Protein AF-A0A7G8EKU3-F1 (afdb_monomer_lite)

Structure (mmCIF, N/CA/C/O backbone):
data_AF-A0A7G8EKU3-F1
#
_entry.id   AF-A0A7G8EKU3-F1
#
loop_
_atom_site.group_PDB
_atom_site.id
_atom_site.type_symbol
_atom_site.label_atom_id
_atom_site.label_alt_id
_atom_site.label_comp_id
_atom_site.label_asym_id
_atom_site.label_entity_id
_atom_site.label_seq_id
_atom_site.pdbx_PDB_ins_code
_atom_site.Cartn_x
_atom_site.Cartn_y
_atom_site.Cartn_z
_atom_site.occupancy
_atom_site.B_iso_or_equiv
_atom_site.auth_seq_id
_atom_site.auth_comp_id
_atom_site.auth_asym_id
_atom_site.auth_atom_id
_atom_site.pdbx_PDB_model_num
ATOM 1 N N . MET A 1 1 ? -9.831 7.837 0.815 1.00 92.62 1 MET A N 1
ATOM 2 C CA . MET A 1 1 ? -8.607 8.660 0.959 1.00 92.62 1 MET A CA 1
ATOM 3 C C . MET A 1 1 ? -7.623 8.245 -0.119 1.00 92.62 1 MET A C 1
ATOM 5 O O . MET A 1 1 ? -7.513 7.055 -0.378 1.00 92.62 1 MET A O 1
ATOM 9 N N . HIS A 1 2 ? -6.931 9.206 -0.727 1.00 96.12 2 HIS A N 1
ATOM 10 C CA . HIS A 1 2 ? -5.869 8.961 -1.703 1.00 96.12 2 HIS A CA 1
ATOM 11 C C . HIS A 1 2 ? -4.555 9.544 -1.174 1.00 96.12 2 HIS A C 1
ATOM 13 O O . HIS A 1 2 ? -4.556 10.628 -0.586 1.00 96.12 2 HIS A O 1
ATOM 19 N N . ALA A 1 3 ? -3.456 8.831 -1.380 1.00 95.38 3 ALA A N 1
ATOM 20 C CA . ALA A 1 3 ? -2.106 9.246 -1.035 1.00 95.38 3 ALA A CA 1
ATOM 21 C C . ALA A 1 3 ? -1.114 8.727 -2.081 1.00 95.38 3 ALA A C 1
ATOM 23 O O . ALA A 1 3 ? -1.378 7.748 -2.769 1.00 95.38 3 ALA A O 1
ATOM 24 N N . THR A 1 4 ? 0.053 9.356 -2.165 1.00 94.25 4 THR A N 1
ATOM 25 C CA . THR A 1 4 ? 1.132 8.932 -3.064 1.00 94.25 4 THR A CA 1
ATOM 26 C C . THR A 1 4 ? 2.330 8.446 -2.265 1.00 94.25 4 THR A C 1
ATOM 28 O O . THR A 1 4 ? 2.682 9.058 -1.255 1.00 94.25 4 THR A O 1
ATOM 31 N N . ALA A 1 5 ? 2.998 7.400 -2.742 1.00 90.44 5 ALA A N 1
ATOM 32 C CA . ALA A 1 5 ? 4.243 6.896 -2.172 1.00 90.44 5 ALA A CA 1
ATOM 33 C C . ALA A 1 5 ? 5.348 6.900 -3.231 1.00 90.44 5 ALA A C 1
ATOM 35 O O . ALA A 1 5 ? 5.102 6.537 -4.376 1.00 90.44 5 ALA A O 1
ATOM 36 N N . SER A 1 6 ? 6.567 7.289 -2.856 1.00 88.75 6 SER A N 1
ATOM 37 C CA . SER A 1 6 ? 7.719 7.270 -3.760 1.00 88.75 6 SER A CA 1
ATOM 38 C C . SER A 1 6 ? 8.741 6.207 -3.362 1.00 88.75 6 SER A C 1
ATOM 40 O O . SER A 1 6 ? 9.024 5.978 -2.183 1.00 88.75 6 SER A O 1
ATOM 42 N N . SER A 1 7 ? 9.305 5.541 -4.365 1.00 81.44 7 SER A N 1
ATOM 43 C CA . SER A 1 7 ? 10.391 4.579 -4.199 1.00 81.44 7 SER A CA 1
ATOM 44 C C . SER A 1 7 ? 11.723 5.308 -4.038 1.00 81.44 7 SER A C 1
ATOM 46 O O . SER A 1 7 ? 12.131 6.053 -4.924 1.00 81.44 7 SER A O 1
ATOM 48 N N . ALA A 1 8 ? 12.439 5.056 -2.940 1.00 77.75 8 ALA A N 1
ATOM 49 C CA . ALA A 1 8 ? 13.667 5.785 -2.610 1.00 77.75 8 ALA A CA 1
ATOM 50 C C . ALA A 1 8 ? 14.817 5.572 -3.615 1.00 77.75 8 ALA A C 1
ATOM 52 O O . ALA A 1 8 ? 15.603 6.484 -3.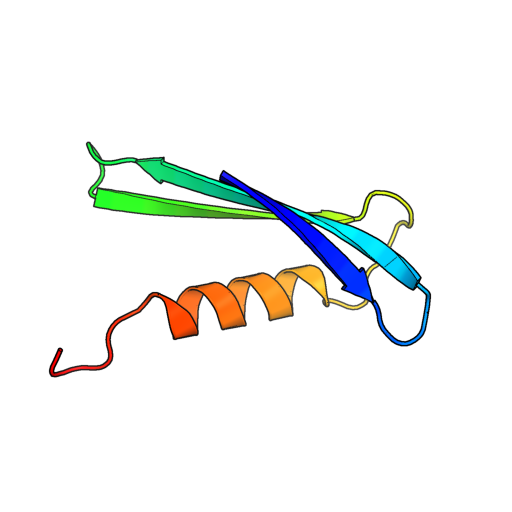840 1.00 77.75 8 ALA A O 1
ATOM 53 N N . LEU A 1 9 ? 14.918 4.378 -4.214 1.00 78.12 9 LEU A N 1
ATOM 54 C CA . LEU A 1 9 ? 16.030 4.024 -5.106 1.00 78.12 9 LEU A CA 1
ATOM 55 C C . LEU A 1 9 ? 15.784 4.410 -6.572 1.00 78.12 9 LEU A C 1
ATOM 57 O O . LEU A 1 9 ? 16.707 4.838 -7.255 1.00 78.12 9 LEU A O 1
ATOM 61 N N . PHE A 1 10 ? 14.548 4.257 -7.054 1.00 78.88 10 PHE A N 1
ATOM 62 C CA . PHE A 1 10 ? 14.205 4.425 -8.473 1.00 78.88 10 PHE A CA 1
ATOM 63 C C . PHE A 1 10 ? 13.270 5.608 -8.753 1.00 78.88 10 PHE A C 1
ATOM 65 O O . PHE A 1 10 ? 12.969 5.890 -9.907 1.00 78.88 10 PHE A O 1
ATOM 72 N N . GLY A 1 11 ? 12.783 6.298 -7.718 1.00 79.75 11 GLY A N 1
ATOM 73 C CA . GLY A 1 11 ? 11.924 7.474 -7.869 1.00 79.75 11 GLY A CA 1
ATOM 74 C C . GLY A 1 11 ? 10.513 7.189 -8.394 1.00 79.75 11 GLY A C 1
ATOM 75 O O . GLY A 1 11 ? 9.781 8.133 -8.674 1.00 79.75 11 GLY A O 1
ATOM 76 N N . PHE A 1 12 ? 10.107 5.921 -8.523 1.00 85.12 12 PHE A N 1
ATOM 77 C CA . PHE A 1 12 ? 8.753 5.572 -8.953 1.00 85.12 12 PHE A CA 1
ATOM 78 C C . PHE A 1 12 ? 7.711 6.093 -7.972 1.00 85.12 12 PHE A C 1
ATOM 80 O O . PHE A 1 12 ? 7.888 5.969 -6.760 1.00 85.12 12 PHE A O 1
ATOM 87 N N . VAL A 1 13 ? 6.635 6.658 -8.515 1.00 89.88 13 VAL A N 1
ATOM 88 C CA . VAL A 1 13 ? 5.486 7.128 -7.745 1.00 89.88 13 VAL A CA 1
ATOM 89 C C . VAL A 1 13 ? 4.360 6.114 -7.886 1.00 89.88 13 VAL A C 1
ATOM 91 O O . VAL A 1 13 ? 3.931 5.798 -8.998 1.00 89.88 13 VAL A O 1
ATOM 94 N N . ASP A 1 14 ? 3.879 5.649 -6.743 1.00 90.75 14 ASP A N 1
ATOM 95 C CA . ASP A 1 14 ? 2.733 4.766 -6.606 1.00 90.75 14 ASP A CA 1
ATOM 96 C C . ASP A 1 14 ? 1.564 5.540 -5.994 1.00 90.75 14 ASP A C 1
ATOM 98 O O . ASP A 1 14 ? 1.755 6.418 -5.145 1.00 90.75 14 ASP A O 1
ATOM 102 N N . ASP A 1 15 ? 0.353 5.169 -6.383 1.00 94.88 15 ASP A N 1
ATOM 103 C CA . ASP A 1 15 ? -0.879 5.622 -5.756 1.00 94.88 15 ASP A CA 1
ATOM 104 C C . ASP A 1 15 ? -1.329 4.602 -4.703 1.00 94.88 15 ASP A C 1
ATOM 106 O O . ASP A 1 15 ? -1.306 3.388 -4.923 1.00 94.88 15 ASP A O 1
ATOM 110 N N . VAL A 1 16 ? -1.739 5.108 -3.543 1.00 95.38 16 VAL A N 1
ATOM 111 C CA . VAL A 1 16 ? -2.274 4.343 -2.416 1.00 95.38 16 VAL A CA 1
ATOM 112 C C . VAL A 1 16 ? -3.665 4.866 -2.103 1.00 95.38 16 VAL A C 1
ATOM 114 O O . VAL A 1 16 ? -3.855 6.046 -1.801 1.00 95.38 16 VAL A O 1
ATOM 117 N N . GLU A 1 17 ? -4.645 3.977 -2.140 1.00 96.81 17 GLU A N 1
ATOM 118 C CA . GLU A 1 17 ? -6.043 4.308 -1.903 1.00 96.81 17 GLU A CA 1
ATOM 119 C C . GLU A 1 17 ? -6.583 3.506 -0.729 1.00 96.81 17 GLU A C 1
ATOM 121 O O . GLU A 1 17 ? -6.350 2.302 -0.615 1.00 96.81 17 GLU A O 1
ATOM 126 N N . LEU A 1 18 ? -7.320 4.196 0.139 1.00 95.69 18 LEU A N 1
ATOM 127 C CA . LEU A 1 18 ? -8.047 3.607 1.255 1.00 95.69 18 LEU A CA 1
ATOM 128 C C . LEU A 1 18 ? -9.530 3.922 1.111 1.00 95.69 18 LEU A C 1
ATOM 130 O O . LEU A 1 18 ? -9.914 5.089 0.946 1.00 95.69 18 LEU A O 1
ATOM 134 N N . TYR A 1 19 ? -10.354 2.892 1.232 1.00 96.06 19 TYR A N 1
ATOM 135 C CA . TYR A 1 19 ? -11.804 2.993 1.217 1.00 96.06 19 TYR A CA 1
ATOM 136 C C . TYR A 1 19 ? -12.371 2.314 2.460 1.00 96.06 19 TYR A C 1
ATOM 138 O O . TYR A 1 19 ? -12.126 1.133 2.694 1.00 96.06 19 TYR A O 1
ATOM 146 N N . ALA A 1 20 ? -13.099 3.078 3.272 1.00 95.25 20 ALA A N 1
ATOM 147 C CA . ALA A 1 20 ? -13.825 2.535 4.409 1.00 95.25 20 ALA A CA 1
ATOM 148 C C . ALA A 1 20 ? -15.194 2.054 3.930 1.00 95.25 20 ALA A C 1
ATOM 150 O O . ALA A 1 20 ? -15.948 2.834 3.348 1.00 95.25 20 ALA A O 1
ATOM 151 N N . ASP A 1 21 ? -15.489 0.790 4.201 1.00 95.06 21 ASP A N 1
ATOM 152 C CA . ASP A 1 21 ? -16.797 0.176 4.033 1.00 95.06 21 ASP A CA 1
ATOM 153 C C . ASP A 1 21 ? -17.413 0.006 5.434 1.00 95.06 21 ASP A C 1
ATOM 155 O O . ASP A 1 21 ? -17.161 -1.000 6.109 1.00 95.06 21 ASP A O 1
ATOM 159 N N . PRO A 1 22 ? -18.133 1.026 5.939 1.00 93.12 22 PRO A N 1
ATOM 160 C CA . PRO A 1 22 ? -18.679 0.998 7.290 1.00 93.12 22 PRO A CA 1
ATOM 161 C C . PRO A 1 22 ? -19.782 -0.051 7.453 1.00 93.12 22 PRO A C 1
ATOM 163 O O . PRO A 1 22 ? -19.948 -0.566 8.556 1.00 93.12 22 PRO A O 1
ATOM 166 N N . ASP A 1 23 ? -20.491 -0.397 6.375 1.00 95.81 23 ASP A N 1
ATOM 167 C CA . ASP A 1 23 ? -21.572 -1.383 6.404 1.00 95.81 23 ASP A CA 1
ATOM 168 C C . ASP A 1 23 ? -21.013 -2.799 6.598 1.00 95.81 23 ASP A C 1
ATOM 170 O O . ASP A 1 23 ? -21.570 -3.595 7.356 1.00 95.81 23 ASP A O 1
ATOM 174 N N . ALA A 1 24 ? -19.874 -3.103 5.969 1.00 94.75 24 ALA A N 1
ATOM 175 C CA . ALA A 1 24 ? -19.159 -4.363 6.167 1.00 94.75 24 ALA A CA 1
ATOM 176 C C . ALA A 1 24 ? -18.200 -4.347 7.373 1.00 94.75 24 ALA A C 1
ATOM 178 O O . ALA A 1 24 ? -17.664 -5.392 7.744 1.00 94.75 24 ALA A O 1
ATOM 179 N N . GLY A 1 25 ? -17.942 -3.178 7.969 1.00 91.50 25 GLY A N 1
ATOM 180 C CA . GLY A 1 25 ? -16.919 -3.011 9.004 1.00 91.50 25 GLY A CA 1
ATOM 181 C C . GLY A 1 25 ? -15.500 -3.280 8.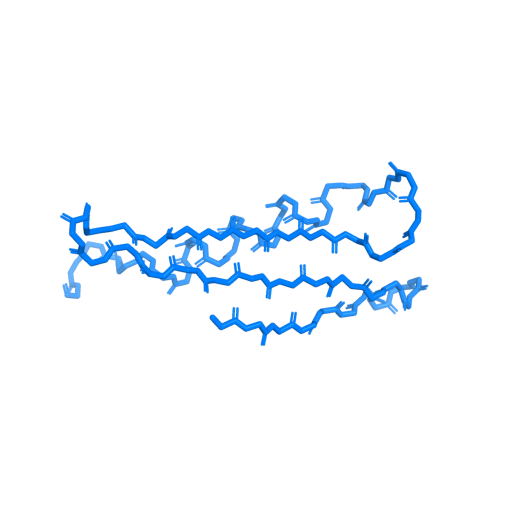489 1.00 91.50 25 GLY A C 1
ATOM 182 O O . GLY A 1 25 ? -14.648 -3.751 9.243 1.00 91.50 25 GLY A O 1
ATOM 183 N N . LEU A 1 26 ? -15.245 -3.020 7.203 1.00 92.50 26 LEU A N 1
ATOM 184 C CA . LEU A 1 26 ? -13.977 -3.315 6.538 1.00 92.50 26 LEU A CA 1
ATOM 185 C C . LEU A 1 26 ? -13.273 -2.038 6.083 1.00 92.50 26 LEU A C 1
ATOM 187 O O . LEU A 1 26 ? -13.893 -1.066 5.655 1.00 92.50 26 LEU A O 1
ATOM 191 N N . LEU A 1 27 ? -11.942 -2.073 6.103 1.00 93.25 27 LEU A N 1
ATOM 192 C CA . LEU A 1 27 ? -11.117 -1.100 5.401 1.00 93.25 27 LEU A CA 1
ATOM 193 C C . LEU A 1 27 ? -10.462 -1.784 4.205 1.00 93.25 27 LEU A C 1
ATOM 195 O O . LEU A 1 27 ? -9.685 -2.724 4.360 1.00 93.25 27 LEU A O 1
ATOM 199 N N . GLN A 1 28 ? -10.771 -1.299 3.011 1.00 95.38 28 GLN A N 1
ATOM 200 C CA . GLN A 1 28 ? -10.171 -1.764 1.771 1.00 95.38 28 GLN A CA 1
ATOM 201 C C . GLN A 1 28 ? -8.971 -0.885 1.425 1.00 95.38 28 GLN A C 1
ATOM 203 O O . GLN A 1 28 ? -9.012 0.339 1.578 1.00 95.38 28 GLN A O 1
ATOM 208 N N . ALA A 1 29 ? -7.904 -1.512 0.939 1.00 95.94 29 ALA A N 1
ATOM 209 C CA . ALA A 1 29 ? -6.675 -0.831 0.565 1.00 95.94 29 ALA A CA 1
ATOM 210 C C . ALA A 1 29 ? -6.189 -1.298 -0.809 1.00 95.94 29 ALA A C 1
ATOM 212 O O . ALA A 1 29 ? -6.205 -2.490 -1.118 1.00 95.94 29 ALA A O 1
ATOM 213 N N . ARG A 1 30 ? -5.714 -0.351 -1.619 1.00 95.56 30 ARG A N 1
ATOM 214 C CA . ARG A 1 30 ? -5.113 -0.595 -2.934 1.00 95.56 30 ARG A CA 1
ATOM 215 C C . ARG A 1 30 ? -3.795 0.167 -3.043 1.00 95.56 30 ARG A C 1
ATOM 217 O O . ARG A 1 30 ? -3.705 1.303 -2.594 1.00 95.56 30 ARG A O 1
ATOM 224 N N . SER A 1 31 ? -2.788 -0.453 -3.654 1.00 94.69 31 SER A N 1
ATOM 225 C CA . SER A 1 31 ? -1.507 0.179 -3.996 1.00 94.69 31 SER A CA 1
ATOM 226 C C . SER A 1 31 ? -1.179 -0.162 -5.445 1.00 94.69 31 SER A C 1
ATOM 228 O O . SER A 1 31 ? -1.189 -1.341 -5.799 1.00 94.69 31 SER A O 1
ATOM 230 N N . VAL A 1 32 ? -0.933 0.844 -6.282 1.00 92.81 32 VAL A N 1
ATOM 231 C CA . VAL A 1 32 ? -0.687 0.662 -7.720 1.00 92.81 32 VAL A CA 1
ATOM 232 C C . VAL A 1 32 ? 0.390 1.619 -8.218 1.00 92.81 32 VAL A C 1
ATOM 234 O O . VAL A 1 32 ? 0.370 2.806 -7.906 1.00 92.81 32 VAL A O 1
ATOM 237 N N . SER A 1 33 ? 1.332 1.109 -9.008 1.00 91.12 33 SER A N 1
ATOM 238 C CA . SER A 1 33 ? 2.376 1.928 -9.627 1.00 91.12 33 SER A CA 1
ATOM 239 C C . SER A 1 33 ? 1.840 2.691 -10.837 1.00 91.12 33 SER A C 1
ATOM 241 O O . SER A 1 33 ? 1.068 2.146 -11.625 1.00 91.12 33 SER A O 1
ATOM 243 N N . ARG A 1 34 ? 2.257 3.953 -11.010 1.00 90.38 34 ARG A N 1
ATOM 244 C CA . ARG A 1 34 ? 1.846 4.780 -12.166 1.00 90.38 34 ARG A CA 1
ATOM 245 C C . ARG A 1 34 ? 2.511 4.364 -13.477 1.00 90.38 34 ARG A C 1
ATOM 247 O O . ARG A 1 34 ? 1.968 4.617 -14.548 1.00 90.38 34 ARG A O 1
ATOM 254 N N . LEU A 1 35 ? 3.707 3.789 -13.388 1.00 82.31 35 LEU A N 1
ATOM 255 C CA . LEU A 1 35 ? 4.511 3.342 -14.520 1.00 82.31 35 LEU A CA 1
ATOM 256 C C . LEU A 1 35 ? 5.352 2.128 -14.110 1.00 82.31 35 LEU A C 1
ATOM 258 O O . LEU A 1 35 ? 5.809 2.056 -12.970 1.00 82.31 35 LEU A O 1
ATOM 262 N N . GLY A 1 36 ? 5.608 1.241 -15.073 1.00 73.31 36 GLY A N 1
ATOM 263 C CA . GLY A 1 36 ? 6.409 0.030 -14.904 1.00 73.31 36 GLY A CA 1
ATOM 264 C C . GLY A 1 36 ? 5.545 -1.225 -14.788 1.00 73.31 36 GLY A C 1
ATOM 265 O O . GLY A 1 36 ? 4.436 -1.177 -14.265 1.00 73.31 36 GLY A O 1
ATOM 266 N N . ASP A 1 37 ? 6.069 -2.348 -15.282 1.00 67.56 37 ASP A N 1
ATOM 267 C CA . ASP A 1 37 ? 5.356 -3.636 -15.296 1.00 67.56 37 ASP A CA 1
ATOM 268 C C . ASP A 1 37 ? 5.616 -4.482 -14.038 1.00 67.56 37 ASP A C 1
ATOM 270 O O . ASP A 1 37 ? 4.905 -5.448 -13.772 1.00 67.56 37 ASP A O 1
ATOM 274 N N . SER A 1 38 ? 6.650 -4.143 -13.259 1.00 80.12 38 SER A N 1
ATOM 275 C CA . SER A 1 38 ? 7.021 -4.864 -12.041 1.00 80.12 38 SER A CA 1
ATOM 276 C C . SER A 1 38 ? 7.596 -3.920 -10.992 1.00 80.12 38 SER A C 1
ATOM 278 O O . SER A 1 38 ? 8.477 -3.111 -11.281 1.00 80.12 38 SER A O 1
ATOM 280 N N . ASP A 1 39 ? 7.111 -4.057 -9.762 1.00 81.50 39 ASP A N 1
ATOM 281 C CA . ASP A 1 39 ? 7.497 -3.271 -8.588 1.00 81.50 39 ASP A CA 1
ATOM 282 C C . ASP A 1 39 ? 8.338 -4.085 -7.586 1.00 81.50 39 ASP A C 1
ATOM 284 O O . ASP A 1 39 ? 8.561 -3.645 -6.460 1.00 81.50 39 ASP A O 1
ATOM 288 N N . LEU A 1 40 ? 8.760 -5.301 -7.963 1.00 87.94 40 LEU A N 1
ATOM 289 C CA . LEU A 1 40 ? 9.469 -6.255 -7.098 1.00 87.94 40 LEU A CA 1
ATOM 290 C C . LEU A 1 40 ? 8.750 -6.536 -5.759 1.00 87.94 40 LEU A C 1
ATOM 292 O O . LEU A 1 40 ? 9.391 -6.825 -4.747 1.00 87.94 40 LEU A O 1
ATOM 296 N N . GLY A 1 41 ? 7.418 -6.446 -5.738 1.00 89.69 41 GLY A N 1
ATOM 297 C CA . GLY A 1 41 ? 6.594 -6.673 -4.550 1.00 89.69 41 GLY A CA 1
ATOM 298 C C . GLY A 1 41 ? 6.520 -5.480 -3.592 1.00 89.69 41 GLY A C 1
ATOM 299 O O . GLY A 1 41 ? 6.035 -5.635 -2.466 1.00 89.69 41 GLY A O 1
ATOM 300 N N . VAL A 1 42 ? 6.979 -4.292 -3.997 1.00 91.38 42 VAL A N 1
ATOM 301 C CA . VAL A 1 42 ? 6.927 -3.073 -3.174 1.00 91.38 42 VAL A CA 1
ATOM 302 C C . VAL A 1 42 ? 5.490 -2.710 -2.793 1.00 91.38 42 VAL A C 1
ATOM 304 O O . VAL A 1 42 ? 5.239 -2.433 -1.615 1.00 91.38 42 VAL A O 1
ATOM 307 N N . ASN A 1 43 ? 4.530 -2.775 -3.723 1.00 92.00 43 ASN A N 1
ATOM 308 C CA . ASN A 1 43 ? 3.126 -2.477 -3.425 1.00 92.00 43 ASN A CA 1
ATOM 309 C C . ASN A 1 43 ? 2.540 -3.488 -2.431 1.00 92.00 43 ASN A C 1
ATOM 311 O O . ASN A 1 43 ? 1.878 -3.097 -1.469 1.00 92.00 43 ASN A O 1
ATOM 315 N N . ALA A 1 44 ? 2.836 -4.781 -2.599 1.00 93.88 44 ALA A N 1
ATOM 316 C CA . ALA A 1 44 ? 2.377 -5.823 -1.680 1.00 93.88 44 ALA A CA 1
ATOM 317 C C . ALA A 1 44 ? 2.940 -5.621 -0.263 1.00 93.88 44 ALA A C 1
ATOM 319 O O . ALA A 1 44 ? 2.196 -5.653 0.721 1.00 93.88 44 ALA A O 1
ATOM 320 N N . LYS A 1 45 ? 4.243 -5.331 -0.149 1.00 93.81 45 LYS A N 1
ATOM 321 C CA . LYS A 1 45 ? 4.885 -5.017 1.135 1.00 93.81 45 LYS A CA 1
ATOM 322 C C . LYS A 1 45 ? 4.254 -3.791 1.795 1.00 93.81 45 LYS A C 1
ATOM 324 O O . LYS A 1 45 ? 4.073 -3.776 3.012 1.00 93.81 45 LYS A O 1
ATOM 329 N N . ARG A 1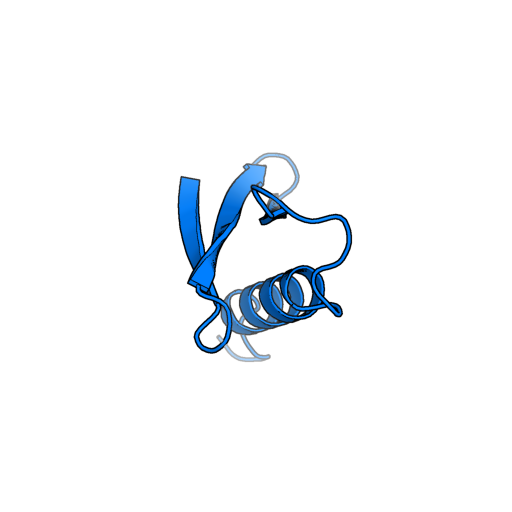 46 ? 3.899 -2.772 1.010 1.00 93.69 46 ARG A N 1
ATOM 330 C CA . ARG A 1 46 ? 3.235 -1.564 1.509 1.00 93.69 46 ARG A CA 1
ATOM 331 C C . ARG A 1 46 ? 1.862 -1.869 2.098 1.00 93.69 46 ARG A C 1
ATOM 333 O O . ARG A 1 46 ? 1.575 -1.418 3.203 1.00 93.69 46 ARG A O 1
ATOM 340 N N . LEU A 1 47 ? 1.047 -2.659 1.401 1.00 95.19 47 LEU A N 1
ATOM 341 C CA . LEU A 1 47 ? -0.263 -3.078 1.905 1.00 95.19 47 LEU A CA 1
ATOM 342 C C . LEU A 1 47 ? -0.142 -3.887 3.204 1.00 95.19 47 LEU A C 1
ATOM 344 O O . LEU A 1 47 ? -0.895 -3.638 4.140 1.00 95.19 47 LEU A O 1
ATOM 348 N N . ALA A 1 48 ? 0.846 -4.781 3.311 1.00 95.38 48 ALA A N 1
ATOM 349 C CA . ALA A 1 48 ? 1.090 -5.535 4.543 1.00 95.38 48 ALA A CA 1
ATOM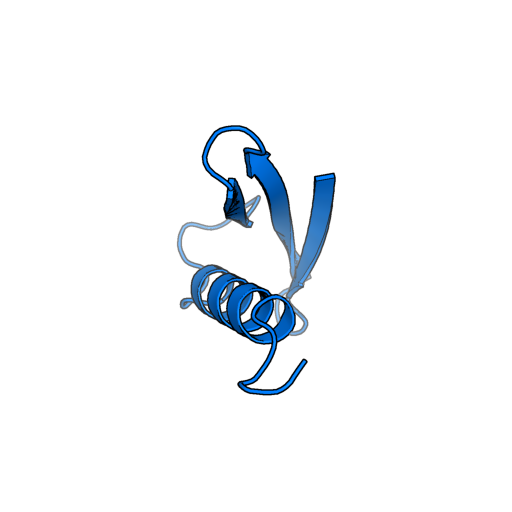 350 C C . ALA A 1 48 ? 1.461 -4.629 5.733 1.00 95.38 48 ALA A C 1
ATOM 352 O O . ALA A 1 48 ? 0.968 -4.830 6.842 1.00 95.38 48 ALA A O 1
ATOM 353 N N . LEU A 1 49 ? 2.293 -3.605 5.509 1.00 94.00 49 LEU A N 1
ATOM 354 C CA . LEU A 1 49 ? 2.642 -2.625 6.544 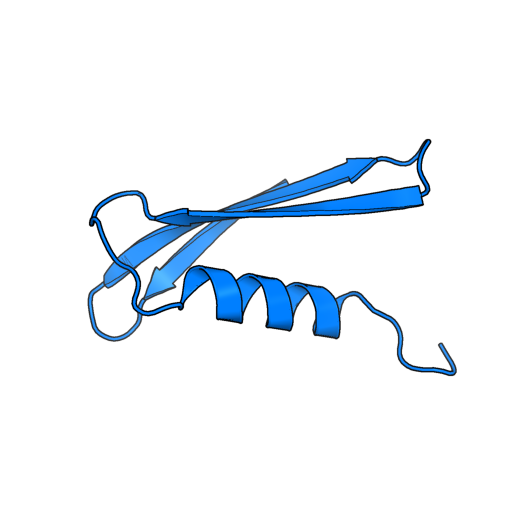1.00 94.00 49 LEU A CA 1
ATOM 355 C C . LEU A 1 49 ? 1.439 -1.774 6.963 1.00 94.00 49 LEU A C 1
ATOM 357 O O . LEU A 1 49 ? 1.251 -1.543 8.155 1.00 94.00 49 LEU A O 1
ATOM 361 N N . LEU A 1 50 ? 0.614 -1.337 6.006 1.00 93.19 50 LEU A N 1
ATOM 362 C CA . LEU A 1 50 ? -0.631 -0.619 6.296 1.00 93.19 50 LEU A CA 1
ATOM 363 C C . LEU A 1 50 ? -1.579 -1.479 7.133 1.00 93.19 50 LEU A C 1
ATOM 365 O O . LEU A 1 50 ? -2.085 -1.008 8.146 1.00 93.19 50 LEU A O 1
ATOM 369 N N . GLN A 1 51 ? -1.762 -2.749 6.763 1.00 94.00 51 GLN A N 1
ATOM 370 C CA . GLN A 1 51 ? -2.573 -3.682 7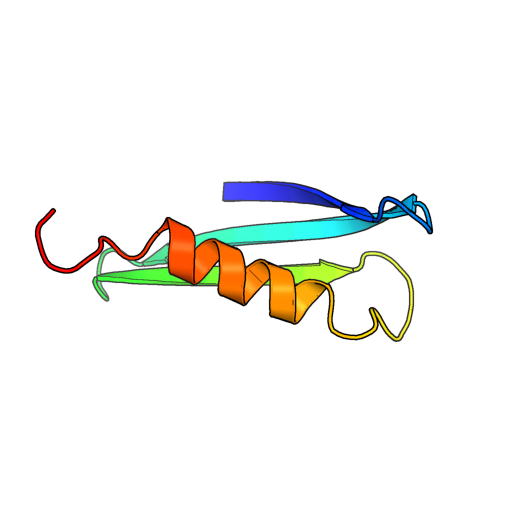.541 1.00 94.00 51 GLN A CA 1
ATOM 371 C C . GLN A 1 51 ? -2.044 -3.815 8.972 1.00 94.00 51 GLN A C 1
ATOM 373 O O . GLN A 1 51 ? -2.817 -3.706 9.920 1.00 94.00 51 GLN A O 1
ATOM 378 N N . ALA A 1 52 ? -0.735 -4.013 9.146 1.00 93.75 52 ALA A N 1
ATOM 379 C CA . ALA A 1 52 ? -0.128 -4.143 10.468 1.00 93.75 52 ALA A CA 1
ATOM 380 C C . ALA A 1 52 ? -0.283 -2.869 11.318 1.00 93.75 52 ALA A C 1
ATOM 382 O O . ALA A 1 52 ? -0.534 -2.968 12.513 1.00 93.75 52 ALA A O 1
ATOM 383 N N . ALA A 1 53 ? -0.172 -1.683 10.713 1.00 91.62 53 ALA A N 1
ATOM 384 C CA . ALA A 1 53 ? -0.314 -0.406 11.413 1.00 91.62 53 ALA A CA 1
ATOM 385 C C . ALA A 1 53 ? -1.763 -0.086 11.819 1.00 91.62 53 ALA A C 1
ATOM 387 O O . ALA A 1 53 ? -1.984 0.661 12.769 1.00 91.62 53 ALA A O 1
ATOM 388 N N . LEU A 1 54 ? -2.739 -0.623 11.084 1.00 89.25 54 LEU A N 1
ATOM 389 C CA . LEU A 1 54 ? -4.167 -0.366 11.289 1.00 89.25 54 LEU A CA 1
ATOM 390 C C . LEU A 1 54 ? -4.871 -1.480 12.066 1.00 89.25 54 LEU A C 1
ATOM 392 O O . LEU A 1 54 ? -6.002 -1.292 12.507 1.00 89.25 54 LEU A O 1
ATOM 396 N N . THR A 1 55 ? -4.215 -2.627 12.248 1.00 85.19 55 THR A N 1
ATOM 397 C CA . THR A 1 55 ? -4.712 -3.693 13.117 1.00 85.19 55 THR A CA 1
ATOM 398 C C . THR A 1 55 ? -4.263 -3.381 14.541 1.00 85.19 55 THR A C 1
ATOM 400 O O . THR A 1 55 ? -3.063 -3.467 14.815 1.00 85.19 55 THR A O 1
ATOM 403 N N . PRO A 1 56 ? -5.170 -3.013 15.461 1.00 72.31 56 PRO A N 1
ATOM 404 C CA . PRO A 1 56 ? -4.798 -2.893 16.861 1.00 72.31 56 PRO A CA 1
ATOM 405 C C . PRO A 1 56 ? -4.216 -4.226 17.346 1.00 72.31 56 PRO A C 1
ATOM 407 O O . PRO A 1 56 ? -4.754 -5.298 17.061 1.00 72.31 56 PRO A O 1
ATOM 410 N N . GLY A 1 57 ? -3.088 -4.166 18.058 1.00 68.31 57 GLY A N 1
ATOM 411 C CA . GLY A 1 57 ? -2.561 -5.341 18.749 1.00 68.31 57 GLY A CA 1
ATOM 412 C C . GLY A 1 57 ? -3.585 -5.867 19.764 1.00 68.31 57 GLY A C 1
ATOM 413 O O . GLY A 1 57 ? -4.464 -5.112 20.186 1.00 68.31 57 GLY A O 1
ATOM 414 N N . PRO A 1 58 ? -3.496 -7.142 20.181 1.00 52.16 58 PRO A N 1
ATOM 415 C CA . PRO A 1 58 ? -4.390 -7.672 21.203 1.00 52.16 58 PRO A CA 1
ATOM 416 C C . PRO A 1 58 ? -4.192 -6.873 22.502 1.00 52.16 58 PRO A C 1
ATOM 418 O O . PRO A 1 58 ? -3.191 -7.056 23.191 1.00 52.16 58 PRO A O 1
ATOM 421 N N . GLY A 1 59 ? -5.115 -5.954 22.803 1.00 58.84 59 GLY A N 1
ATOM 422 C CA . GLY A 1 59 ? -5.085 -5.119 24.009 1.00 58.84 59 GLY A CA 1
ATOM 423 C C . GLY A 1 59 ? -5.310 -3.611 23.828 1.00 58.84 59 GLY A C 1
ATOM 424 O O . GLY A 1 59 ? -5.195 -2.906 24.828 1.00 58.84 59 GLY A O 1
ATOM 425 N N . ALA A 1 60 ? -5.606 -3.112 22.622 1.00 49.94 60 ALA A N 1
ATOM 426 C CA . ALA A 1 60 ? -6.117 -1.746 22.427 1.00 49.94 60 ALA A CA 1
ATOM 427 C C . ALA A 1 60 ? -7.652 -1.705 22.423 1.00 49.94 60 ALA A C 1
ATOM 429 O O . ALA A 1 60 ? -8.261 -2.691 21.945 1.00 49.94 60 ALA A O 1
#

Foldseek 3Di:
DKDWDADPPPRWIKIKDWDDDVVVRDIDIFIGTPDDPDPPCPRVVVVVVVVVVPDDDVPD

Radius of gyration: 13.3 Å; chains: 1; bounding box: 38×17×39 Å

Secondary structure (DSSP, 8-state):
-EEEEE-TTT--EEEEEEEEETTTTEEEEEEEESS-S--TTHHHHHHHHHHHHHS--TT-

Sequence (60 aa):
MHATASSALFGFVDDVELYADPDAGLLQARSVSRLGDSDLGVNAKRLALLQAALTPGPGA

pLDDT: mean 87.76, std 10.67, range [49.94, 96.81]